Protein AF-A0A7W1BFS1-F1 (afdb_monomer)

Foldseek 3Di:
DPPDDPVVVVVVLVVCVVVVQWDWDDDPPDIDIDGDPPVVPVLVVCLVVDDPVCVVVNVCSNCVPPPPDPDDDDDDDDDPPPDDPPDPD

Mean predicted aligned error: 12.98 Å

Solvent-accessible surface area (backbone atoms only — not comparable to full-atom values): 5987 Å² total; per-residue (Å²): 130,90,84,64,56,69,71,57,53,52,51,52,54,52,50,35,37,76,70,65,48,32,42,79,48,77,57,90,92,44,74,48,76,44,80,45,93,48,73,66,59,58,52,51,50,46,64,72,69,49,65,78,91,43,57,67,59,52,52,51,66,68,46,72,83,49,86,90,69,88,78,85,84,88,86,84,82,81,77,86,79,72,82,46,99,85,54,93,115

Sequence (89 aa):
MLGLGGASLQRDLHRLVNLGILGRTTDGRLTRYHPLARPNFWAALRLLLSDLDDPARLVSDALLDVSGIKAAFLFGSVAAGADRPESDV

Structure (mmCIF, N/CA/C/O backbone):
data_AF-A0A7W1BFS1-F1
#
_entry.id   AF-A0A7W1BFS1-F1
#
loop_
_atom_site.group_PDB
_atom_site.id
_atom_site.type_symbol
_atom_site.label_atom_id
_atom_site.label_alt_id
_atom_site.label_comp_id
_atom_site.label_asym_id
_atom_site.label_entity_id
_atom_site.label_seq_id
_atom_site.pdbx_PDB_ins_code
_atom_site.Cartn_x
_atom_site.Cartn_y
_atom_site.Cartn_z
_atom_site.occupancy
_atom_site.B_iso_or_equiv
_atom_site.auth_seq_id
_atom_site.auth_comp_id
_atom_site.auth_asym_id
_atom_site.auth_atom_id
_atom_site.pdbx_PDB_model_num
ATOM 1 N N . MET A 1 1 ? 7.490 16.569 10.987 1.00 43.88 1 MET A N 1
ATOM 2 C CA . MET A 1 1 ? 6.065 16.618 11.393 1.00 43.88 1 MET A CA 1
ATOM 3 C C . MET A 1 1 ? 5.274 17.000 10.145 1.00 43.88 1 MET A C 1
ATOM 5 O O . MET A 1 1 ? 5.600 18.018 9.560 1.00 43.88 1 MET A O 1
ATOM 9 N N . LEU A 1 2 ? 4.359 16.153 9.659 1.00 52.59 2 LEU A N 1
ATOM 10 C CA . LEU A 1 2 ? 3.875 16.117 8.259 1.00 52.59 2 LEU A CA 1
ATOM 11 C C . LEU A 1 2 ? 3.072 17.336 7.735 1.00 52.59 2 LEU A C 1
ATOM 13 O O . LEU A 1 2 ? 2.499 17.235 6.662 1.00 52.59 2 LEU A O 1
ATOM 17 N N . GLY A 1 3 ? 2.996 18.475 8.434 1.00 52.69 3 GLY A N 1
ATOM 18 C CA . GLY A 1 3 ? 2.338 19.708 7.944 1.00 52.69 3 GLY A CA 1
ATOM 19 C C . GLY A 1 3 ? 0.820 19.629 7.685 1.00 52.69 3 GLY A C 1
ATOM 20 O O . GLY A 1 3 ? 0.172 20.653 7.502 1.00 52.69 3 GLY A O 1
ATOM 21 N N . LEU A 1 4 ? 0.231 18.434 7.706 1.00 63.69 4 LEU A N 1
ATOM 22 C CA . LEU A 1 4 ? -1.196 18.195 7.530 1.00 63.69 4 LEU A CA 1
ATOM 23 C C . LEU A 1 4 ? -1.928 18.467 8.847 1.00 63.69 4 LEU A C 1
ATOM 25 O O . LEU A 1 4 ? -1.614 17.873 9.880 1.00 63.69 4 LEU A O 1
ATOM 29 N N . GLY A 1 5 ? -2.931 19.346 8.818 1.00 77.69 5 GLY A N 1
ATOM 30 C CA . GLY A 1 5 ? -3.802 19.570 9.972 1.00 7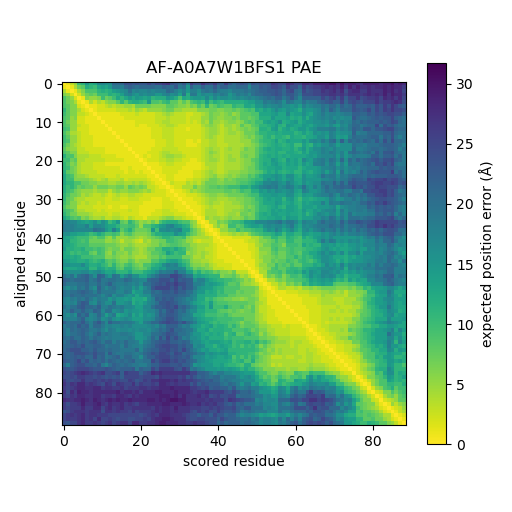7.69 5 GLY A CA 1
ATOM 31 C C . GLY A 1 5 ? -4.462 18.259 10.413 1.00 77.69 5 GLY A C 1
ATOM 32 O O . GLY A 1 5 ? -4.968 17.510 9.574 1.00 77.69 5 GLY A O 1
ATOM 33 N N . GLY A 1 6 ? -4.478 17.979 11.722 1.00 77.94 6 GLY A N 1
ATOM 34 C CA . GLY A 1 6 ? -4.908 16.682 12.272 1.00 77.94 6 GLY A CA 1
ATOM 35 C C . GLY A 1 6 ? -6.294 16.215 11.804 1.00 77.94 6 GLY A C 1
ATOM 36 O O . GLY A 1 6 ? -6.498 15.027 11.571 1.00 77.94 6 GLY A O 1
ATOM 37 N N . ALA A 1 7 ? -7.219 17.148 11.555 1.00 80.38 7 ALA A N 1
ATOM 38 C CA . ALA A 1 7 ? -8.541 16.839 11.012 1.00 80.38 7 ALA A CA 1
ATOM 39 C C . ALA A 1 7 ? -8.506 16.329 9.557 1.00 80.38 7 ALA A C 1
ATOM 41 O O . ALA A 1 7 ? -9.334 15.499 9.187 1.00 80.38 7 ALA A O 1
ATOM 42 N N . SER A 1 8 ? -7.569 16.804 8.727 1.00 79.25 8 SER A N 1
ATOM 43 C CA . SER A 1 8 ? -7.411 16.310 7.352 1.00 79.25 8 SER A CA 1
ATOM 44 C C . SER A 1 8 ? -6.857 14.896 7.349 1.00 79.25 8 SER A C 1
ATOM 46 O O . SER A 1 8 ? -7.471 14.007 6.769 1.00 79.25 8 SER A O 1
ATOM 48 N N . LEU A 1 9 ? -5.783 14.669 8.111 1.00 84.56 9 LEU A N 1
ATOM 49 C CA . LEU A 1 9 ? -5.183 13.346 8.256 1.00 84.56 9 LEU A CA 1
ATOM 50 C C . LEU A 1 9 ? -6.209 12.313 8.741 1.00 84.56 9 LEU A C 1
ATOM 52 O O . LEU A 1 9 ? -6.273 11.201 8.226 1.00 84.56 9 LEU A O 1
ATOM 56 N N . GLN A 1 10 ? -7.051 12.684 9.706 1.00 87.38 10 GLN A N 1
ATOM 57 C CA . GLN A 1 10 ? -8.075 11.787 10.231 1.00 87.38 10 GLN A CA 1
ATOM 58 C C . GLN A 1 10 ? -9.152 11.439 9.191 1.00 87.38 10 GLN A C 1
ATOM 60 O O . GLN A 1 10 ? -9.580 10.286 9.129 1.00 87.38 10 GLN A O 1
ATOM 65 N N . ARG A 1 11 ? -9.567 12.397 8.348 1.00 88.06 11 ARG A N 1
ATOM 66 C CA . ARG A 1 11 ? -10.491 12.132 7.231 1.00 88.06 11 ARG A CA 1
ATOM 67 C C . ARG A 1 11 ? -9.869 11.202 6.194 1.00 88.06 11 ARG A C 1
ATOM 69 O O . ARG A 1 11 ? -10.538 10.269 5.754 1.00 88.06 11 ARG A O 1
ATOM 76 N N . ASP A 1 12 ? -8.603 11.419 5.852 1.00 88.50 12 ASP A N 1
ATOM 77 C CA . ASP A 1 12 ? -7.899 10.612 4.855 1.00 88.50 12 ASP A CA 1
ATOM 78 C C . ASP A 1 12 ? -7.693 9.172 5.344 1.00 88.50 12 ASP A C 1
ATOM 80 O O . ASP A 1 12 ? -8.012 8.222 4.630 1.00 88.50 12 ASP A O 1
ATOM 84 N N . LEU A 1 13 ? -7.284 8.987 6.604 1.00 90.62 13 LEU A N 1
ATOM 85 C CA . LEU A 1 13 ? -7.184 7.663 7.228 1.00 90.62 13 LEU A CA 1
ATOM 86 C C . LEU A 1 13 ? -8.537 6.943 7.262 1.00 90.62 13 LEU A C 1
ATOM 88 O O . LEU A 1 13 ? -8.612 5.756 6.949 1.00 90.62 13 LEU A O 1
ATOM 92 N N . HIS A 1 14 ? -9.619 7.657 7.586 1.00 91.19 14 HIS A N 1
ATOM 93 C CA . HIS A 1 14 ? -10.965 7.085 7.567 1.00 91.19 14 HIS A CA 1
ATOM 94 C C . HIS A 1 14 ? -11.382 6.654 6.153 1.00 91.19 14 HIS A C 1
ATOM 96 O O . HIS A 1 14 ? -11.942 5.575 5.965 1.00 91.19 14 HIS A O 1
ATOM 102 N N . ARG A 1 15 ? -11.047 7.456 5.137 1.00 89.00 15 ARG A N 1
ATOM 103 C CA . ARG A 1 15 ? -11.302 7.126 3.731 1.00 89.00 15 ARG A CA 1
ATOM 104 C C . ARG A 1 15 ? -10.551 5.867 3.300 1.00 89.00 15 ARG A C 1
ATOM 106 O O . ARG A 1 15 ? -11.143 4.999 2.668 1.00 89.00 15 ARG A O 1
ATOM 113 N N . LEU A 1 16 ? -9.280 5.742 3.672 1.00 87.69 16 LEU A N 1
ATOM 114 C CA . LEU A 1 16 ? -8.460 4.571 3.351 1.00 87.69 16 LEU A CA 1
ATOM 115 C C . LEU A 1 16 ? -8.969 3.291 4.031 1.00 87.69 16 LEU A C 1
ATOM 117 O O . LEU A 1 16 ? -8.910 2.217 3.431 1.00 87.69 16 LEU A O 1
ATOM 121 N N . VAL A 1 17 ? -9.517 3.393 5.244 1.00 92.19 17 VAL A N 1
ATOM 122 C CA . VAL A 1 17 ? -10.201 2.266 5.898 1.00 92.19 17 VAL A CA 1
ATOM 123 C C . VAL A 1 17 ? -11.467 1.878 5.132 1.00 92.19 17 VAL A C 1
ATOM 125 O O . VAL A 1 17 ? -11.652 0.705 4.818 1.00 92.19 17 VAL A O 1
ATOM 128 N N . ASN A 1 18 ? -12.297 2.851 4.746 1.00 90.88 18 ASN A N 1
ATOM 129 C CA . ASN A 1 18 ? -13.534 2.591 3.997 1.00 90.88 18 ASN A CA 1
ATOM 130 C C . ASN A 1 18 ? -13.284 1.969 2.614 1.00 90.88 18 ASN A C 1
ATOM 132 O O . ASN A 1 18 ? -14.102 1.195 2.127 1.00 90.88 18 ASN A O 1
ATOM 136 N N . LEU A 1 19 ? -12.149 2.279 1.987 1.00 86.25 19 LEU A N 1
ATOM 137 C CA . LEU A 1 19 ? -11.723 1.677 0.719 1.00 86.25 19 LEU A CA 1
ATOM 138 C C . LEU A 1 19 ? -11.135 0.259 0.881 1.00 86.25 19 LEU A C 1
ATOM 140 O O . LEU A 1 19 ? -10.775 -0.384 -0.113 1.00 86.25 19 LEU A O 1
ATOM 144 N N . GLY A 1 20 ? -11.011 -0.236 2.117 1.00 87.94 20 GLY A N 1
ATOM 145 C CA . GLY A 1 20 ? -10.400 -1.530 2.424 1.00 87.94 20 GLY A CA 1
ATOM 146 C C . GLY A 1 20 ? -8.893 -1.563 2.156 1.00 87.94 20 GLY A C 1
ATOM 147 O O . GLY A 1 20 ? -8.344 -2.623 1.863 1.00 87.94 20 GLY A O 1
ATOM 148 N N . ILE A 1 21 ? -8.235 -0.402 2.197 1.00 86.50 21 ILE A N 1
ATOM 149 C CA . ILE A 1 21 ? -6.786 -0.254 2.003 1.00 86.50 21 ILE A CA 1
ATOM 150 C C . ILE A 1 21 ? -6.063 -0.396 3.350 1.00 86.50 21 ILE A C 1
ATOM 152 O O . ILE A 1 21 ? -5.053 -1.094 3.455 1.00 86.50 21 ILE A O 1
ATOM 156 N N . LEU A 1 22 ? -6.603 0.241 4.392 1.00 91.62 22 LEU A N 1
ATOM 157 C CA . LEU A 1 22 ? -6.100 0.156 5.761 1.00 91.62 22 LEU A CA 1
ATOM 158 C C . LEU A 1 22 ? -7.057 -0.630 6.656 1.00 91.62 22 LEU A C 1
ATOM 160 O O . LEU A 1 22 ? -8.275 -0.523 6.546 1.00 91.62 22 LEU A O 1
ATOM 164 N N . GL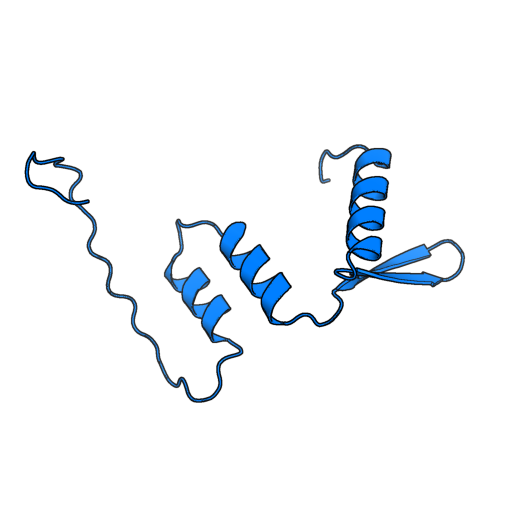Y A 1 23 ? -6.482 -1.358 7.600 1.00 92.25 23 GLY A N 1
ATOM 165 C CA . GLY A 1 23 ? -7.157 -1.888 8.766 1.00 92.25 23 GLY A CA 1
ATOM 166 C C . GLY A 1 23 ? -6.974 -0.931 9.935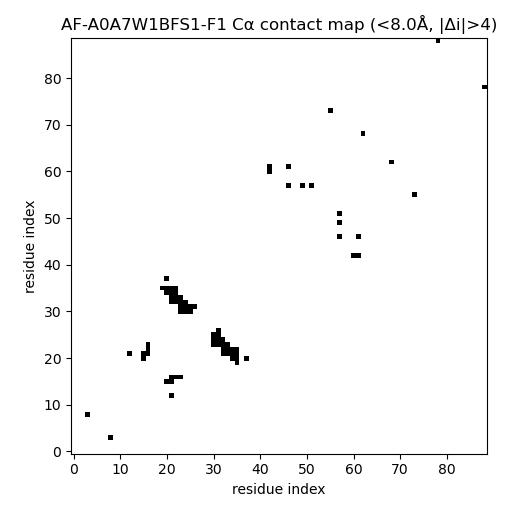 1.00 92.25 23 GLY A C 1
ATOM 167 O O . GLY A 1 23 ? -5.989 -0.190 10.018 1.00 92.25 23 GLY A O 1
ATOM 168 N N . ARG A 1 24 ? -7.937 -0.942 10.852 1.00 94.94 24 ARG A N 1
ATOM 169 C CA . ARG A 1 24 ? -7.942 -0.095 12.044 1.00 94.94 24 ARG A CA 1
ATOM 170 C C . ARG A 1 24 ? -8.148 -0.960 13.277 1.00 94.94 24 ARG A C 1
ATOM 172 O O . ARG A 1 24 ? -9.106 -1.723 13.336 1.00 94.94 24 ARG A O 1
ATOM 179 N N . THR A 1 25 ? -7.286 -0.796 14.271 1.00 95.38 25 THR A N 1
ATOM 180 C CA . THR A 1 25 ? -7.458 -1.376 15.606 1.00 95.38 25 THR A CA 1
ATOM 181 C C . THR A 1 25 ? -7.493 -0.268 16.648 1.00 95.38 25 THR A C 1
ATOM 183 O O . THR A 1 25 ? -6.727 0.694 16.581 1.00 95.38 25 THR A O 1
ATOM 186 N N . THR A 1 26 ? -8.407 -0.386 17.607 1.00 95.12 26 THR A N 1
ATOM 187 C CA . THR A 1 26 ? -8.540 0.560 18.719 1.00 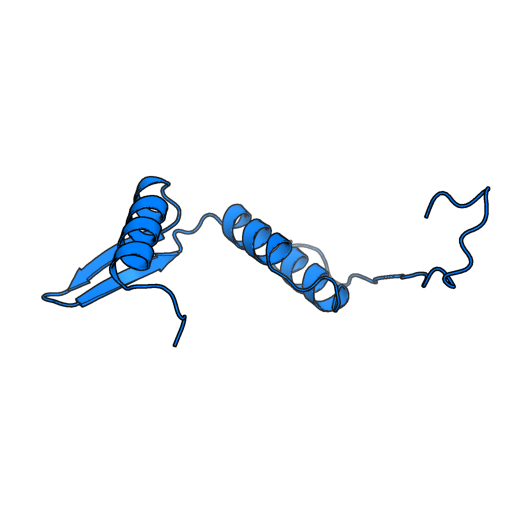95.12 26 THR A CA 1
ATOM 188 C C . THR A 1 26 ? -8.197 -0.165 20.011 1.00 95.12 26 THR A C 1
ATOM 190 O O . THR A 1 26 ? -8.800 -1.185 20.325 1.00 95.12 26 THR A O 1
ATOM 193 N N . ASP A 1 27 ? -7.229 0.374 20.740 1.00 93.75 27 ASP A N 1
ATOM 194 C CA . ASP A 1 27 ? -6.714 -0.136 22.006 1.00 93.75 27 ASP A CA 1
ATOM 195 C C . ASP A 1 27 ? -6.814 0.990 23.046 1.00 93.75 27 ASP A C 1
ATOM 197 O O . ASP A 1 27 ? -5.986 1.906 23.106 1.00 93.75 27 ASP A O 1
ATOM 201 N N . GLY A 1 28 ? -7.932 1.013 23.775 1.00 93.62 28 GLY A N 1
ATOM 202 C CA . GLY A 1 28 ? -8.292 2.113 24.668 1.00 93.62 28 GLY A CA 1
ATOM 203 C C . GLY A 1 28 ? -8.389 3.454 23.930 1.00 93.62 28 GLY A C 1
ATOM 204 O O . GLY A 1 28 ? -9.285 3.669 23.115 1.00 93.62 28 GLY A O 1
ATOM 205 N N . ARG A 1 29 ? -7.463 4.376 24.229 1.00 91.31 29 ARG A N 1
ATOM 206 C CA . ARG A 1 29 ? -7.369 5.706 23.590 1.00 91.31 29 ARG A CA 1
ATOM 207 C C . ARG A 1 29 ? -6.450 5.737 22.365 1.00 91.31 29 ARG A C 1
ATOM 209 O O . ARG A 1 29 ? -6.344 6.774 21.715 1.00 91.31 29 ARG A O 1
ATOM 216 N N . LEU A 1 30 ? -5.788 4.628 22.044 1.00 90.94 30 LEU A N 1
ATOM 217 C CA . LEU A 1 30 ? -4.852 4.535 20.934 1.00 90.94 30 LEU A CA 1
ATOM 218 C C . LEU A 1 30 ? -5.524 3.864 19.736 1.00 90.94 30 LEU A C 1
ATOM 220 O O . LEU A 1 30 ? -5.971 2.725 19.811 1.00 90.94 30 LEU A O 1
ATOM 224 N N . THR A 1 31 ? -5.575 4.562 18.605 1.00 92.81 31 THR A N 1
ATOM 225 C CA . THR A 1 31 ? -5.961 3.955 17.326 1.00 92.81 31 THR A CA 1
ATOM 226 C C . THR A 1 31 ? -4.702 3.652 16.524 1.00 92.81 31 THR A C 1
ATOM 228 O O . THR A 1 31 ? -3.909 4.554 16.261 1.00 92.81 31 THR A O 1
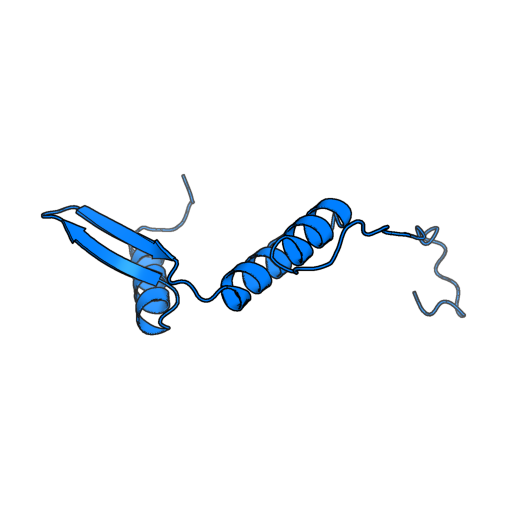ATOM 231 N N . ARG A 1 32 ? -4.530 2.393 16.118 1.00 93.50 32 ARG A N 1
ATOM 232 C CA . ARG A 1 32 ? -3.466 1.950 15.215 1.00 93.50 32 ARG A CA 1
ATOM 233 C C . ARG A 1 32 ? -4.060 1.649 13.841 1.00 93.50 32 ARG A C 1
ATOM 235 O O . ARG A 1 32 ? -5.125 1.042 13.732 1.00 93.50 32 ARG A O 1
ATOM 242 N N . TYR A 1 33 ? -3.355 2.067 12.797 1.00 91.62 33 TYR A N 1
ATOM 243 C CA . TYR A 1 33 ? -3.681 1.745 11.410 1.00 91.62 33 TYR A CA 1
ATOM 244 C C . TYR A 1 33 ? -2.609 0.811 10.865 1.00 91.62 33 TYR A C 1
ATOM 246 O O . TYR A 1 33 ? -1.427 1.007 11.141 1.00 91.62 33 TYR A O 1
ATOM 254 N N . HIS A 1 34 ? -3.017 -0.199 10.109 1.00 88.56 34 HIS A N 1
ATOM 255 C CA . HIS A 1 34 ? -2.104 -1.140 9.467 1.00 88.56 34 HIS A CA 1
ATOM 256 C C . HIS A 1 34 ? -2.525 -1.362 8.012 1.00 88.56 34 HIS A C 1
ATOM 258 O O . HIS A 1 34 ? -3.721 -1.338 7.721 1.00 88.56 34 HIS A O 1
ATOM 264 N N . PRO A 1 35 ? -1.585 -1.560 7.077 1.00 87.31 35 PRO A N 1
ATOM 265 C CA . PRO A 1 35 ? -1.930 -1.914 5.707 1.00 87.31 35 PRO A CA 1
ATOM 266 C C . PRO A 1 35 ? -2.641 -3.268 5.688 1.00 87.31 35 PRO A C 1
ATOM 268 O O . PRO A 1 35 ? -2.156 -4.237 6.272 1.00 87.31 35 PRO A O 1
ATOM 271 N N . LEU A 1 36 ? -3.788 -3.345 5.013 1.00 86.25 36 LEU A N 1
ATOM 272 C CA . LEU A 1 36 ? -4.362 -4.640 4.658 1.00 86.25 36 LEU A CA 1
ATOM 273 C C . LEU A 1 36 ? -3.582 -5.191 3.468 1.00 86.25 36 LEU A C 1
ATOM 275 O O . LEU A 1 36 ? -3.202 -4.436 2.565 1.00 86.25 36 LEU A O 1
ATOM 279 N N . ALA A 1 37 ? -3.331 -6.500 3.482 1.00 67.25 37 ALA A N 1
ATOM 280 C CA . ALA A 1 37 ? -2.580 -7.200 2.449 1.00 67.25 37 ALA A CA 1
ATOM 281 C C . ALA A 1 37 ? -3.364 -7.216 1.126 1.00 67.25 37 ALA A C 1
ATOM 283 O O . ALA A 1 37 ? -4.033 -8.181 0.770 1.00 67.25 37 ALA A O 1
ATOM 284 N N . ARG A 1 38 ? -3.278 -6.109 0.390 1.00 68.69 38 ARG A N 1
ATOM 285 C CA . ARG A 1 38 ? -3.500 -6.044 -1.052 1.00 68.69 38 ARG A CA 1
ATOM 286 C C . ARG A 1 38 ? -2.123 -5.878 -1.687 1.00 68.69 38 ARG A C 1
ATOM 288 O O . ARG A 1 38 ? -1.707 -4.731 -1.864 1.00 68.69 38 ARG A O 1
ATOM 295 N N . PRO A 1 39 ? -1.402 -6.982 -1.966 1.00 60.91 39 PRO A N 1
ATOM 296 C CA . PRO A 1 39 ? 0.007 -6.926 -2.365 1.00 60.91 39 PRO A CA 1
ATOM 297 C C . PRO A 1 39 ? 0.225 -5.962 -3.541 1.00 60.91 39 PRO A C 1
ATOM 299 O O . PRO A 1 39 ? 1.105 -5.108 -3.498 1.00 60.91 39 PRO A O 1
ATOM 302 N N . ASN A 1 40 ? -0.697 -5.964 -4.506 1.00 68.56 40 ASN A N 1
ATOM 303 C CA . ASN A 1 40 ? -0.558 -5.162 -5.720 1.00 68.56 40 ASN A CA 1
ATOM 304 C C . ASN A 1 40 ? -0.879 -3.667 -5.529 1.00 68.56 40 ASN A C 1
ATOM 306 O O . ASN A 1 40 ? -0.321 -2.835 -6.238 1.00 68.56 40 ASN A O 1
ATOM 310 N N . PHE A 1 41 ? -1.758 -3.291 -4.588 1.00 75.94 41 PHE A N 1
ATOM 311 C CA . PHE A 1 41 ? -2.146 -1.882 -4.406 1.00 75.94 41 PHE A CA 1
ATOM 312 C C . PHE A 1 41 ? -0.999 -1.061 -3.814 1.00 75.94 41 PHE A C 1
ATOM 314 O O . PHE A 1 41 ? -0.687 0.023 -4.299 1.00 75.94 41 PHE A O 1
ATOM 321 N N . TRP A 1 42 ? -0.356 -1.583 -2.769 1.00 75.81 42 TRP A N 1
ATOM 322 C CA . TRP A 1 42 ? 0.738 -0.880 -2.103 1.00 75.81 42 TRP A CA 1
ATOM 323 C C . TRP A 1 42 ? 2.001 -0.840 -2.956 1.00 75.81 42 TRP A C 1
ATOM 325 O O . TRP A 1 42 ? 2.700 0.168 -2.930 1.00 75.81 42 TRP A O 1
ATOM 335 N N . ALA A 1 43 ? 2.262 -1.889 -3.740 1.00 72.75 43 ALA A N 1
ATOM 336 C CA . ALA A 1 43 ? 3.320 -1.880 -4.743 1.00 72.75 43 ALA A CA 1
ATOM 337 C C . ALA A 1 43 ? 3.076 -0.788 -5.798 1.00 72.75 43 ALA A C 1
ATOM 339 O O . ALA A 1 43 ? 3.946 0.047 -6.025 1.00 72.75 43 ALA A O 1
ATOM 340 N N . ALA A 1 44 ? 1.865 -0.717 -6.362 1.00 71.38 44 ALA A N 1
ATOM 341 C CA . ALA A 1 44 ? 1.504 0.309 -7.340 1.00 71.38 44 ALA A CA 1
ATOM 342 C C . ALA A 1 44 ? 1.573 1.732 -6.762 1.00 71.38 44 ALA A C 1
ATOM 344 O O . ALA A 1 44 ? 2.091 2.636 -7.407 1.00 71.38 44 ALA A O 1
ATOM 345 N N . LEU A 1 45 ? 1.092 1.940 -5.532 1.00 73.25 45 LEU A N 1
ATOM 346 C CA . LEU A 1 45 ? 1.171 3.244 -4.875 1.00 73.25 45 LEU A CA 1
ATOM 347 C C . LEU A 1 45 ? 2.622 3.656 -4.604 1.00 73.25 45 LEU A C 1
ATOM 349 O O . LEU A 1 45 ? 2.955 4.823 -4.777 1.00 73.25 45 LEU A O 1
ATOM 353 N N . ARG A 1 46 ? 3.488 2.717 -4.198 1.00 72.69 46 ARG A N 1
ATOM 354 C CA . ARG A 1 46 ? 4.924 2.982 -4.039 1.00 72.69 46 ARG A CA 1
ATOM 355 C C . ARG A 1 46 ? 5.542 3.381 -5.367 1.00 72.69 46 ARG A C 1
ATOM 357 O O . ARG A 1 46 ? 6.134 4.441 -5.416 1.00 72.69 46 ARG A O 1
ATOM 364 N N . LEU A 1 47 ? 5.309 2.620 -6.435 1.00 69.56 47 LEU A N 1
ATOM 365 C CA . LEU A 1 47 ? 5.764 2.960 -7.789 1.00 69.56 47 LEU A CA 1
ATOM 366 C C . LEU A 1 47 ? 5.341 4.374 -8.220 1.00 69.56 47 LEU A C 1
ATOM 368 O O . LEU A 1 47 ? 6.123 5.079 -8.843 1.00 69.56 47 LEU A O 1
ATOM 372 N N . LEU A 1 48 ? 4.121 4.790 -7.871 1.00 67.69 48 LEU A N 1
ATOM 373 C CA . LEU A 1 48 ? 3.559 6.092 -8.248 1.00 67.69 48 LEU A CA 1
ATOM 374 C C . LEU A 1 48 ? 4.119 7.260 -7.417 1.00 67.69 48 LEU A C 1
ATOM 376 O O . LEU A 1 48 ? 4.122 8.395 -7.880 1.00 67.69 48 LEU A O 1
ATOM 380 N N . LEU A 1 49 ? 4.554 6.987 -6.185 1.00 67.38 49 LEU A N 1
ATOM 381 C CA . LEU A 1 49 ? 5.145 7.968 -5.267 1.00 67.38 49 LEU A CA 1
ATOM 382 C C . LEU A 1 49 ? 6.676 7.958 -5.277 1.00 67.38 49 LEU A C 1
ATOM 384 O O . LEU A 1 49 ? 7.290 8.857 -4.705 1.00 67.38 49 LEU A O 1
ATOM 388 N N . SER A 1 50 ? 7.280 6.918 -5.842 1.00 66.94 50 SER A N 1
ATOM 389 C CA . SER A 1 50 ? 8.720 6.776 -5.938 1.00 66.94 50 SER A CA 1
ATOM 390 C C . SER A 1 50 ? 9.292 7.847 -6.847 1.00 66.94 50 SER A C 1
ATOM 392 O O . SER A 1 50 ? 8.726 8.192 -7.883 1.00 66.94 50 SER A O 1
ATOM 394 N N . ASP A 1 51 ? 10.449 8.340 -6.436 1.00 61.72 51 ASP A N 1
ATOM 395 C CA . ASP A 1 51 ? 11.240 9.252 -7.233 1.00 61.72 51 ASP A CA 1
ATOM 396 C C . ASP A 1 51 ? 11.714 8.533 -8.503 1.00 61.72 51 ASP A C 1
ATOM 398 O O . ASP A 1 51 ? 12.330 7.464 -8.427 1.00 61.72 51 ASP A O 1
ATOM 402 N N . LEU A 1 52 ? 11.392 9.094 -9.670 1.00 62.38 52 LEU A N 1
ATOM 403 C CA . LEU A 1 52 ? 11.835 8.555 -10.959 1.00 62.38 52 LEU A CA 1
ATOM 404 C C . LEU A 1 52 ? 13.348 8.737 -11.158 1.00 62.38 52 LEU A C 1
ATOM 406 O O . LEU A 1 52 ? 13.908 8.124 -12.066 1.00 62.38 52 LEU A O 1
ATOM 410 N N . ASP A 1 53 ? 14.003 9.517 -10.292 1.00 63.00 53 ASP A N 1
ATOM 411 C CA . ASP A 1 53 ? 15.447 9.754 -10.306 1.00 63.00 53 ASP A CA 1
ATOM 412 C C . ASP A 1 53 ? 16.279 8.504 -9.946 1.00 63.00 53 ASP A C 1
ATOM 414 O O . ASP A 1 53 ? 17.470 8.450 -10.257 1.00 63.00 53 ASP A O 1
ATOM 418 N N . ASP A 1 54 ? 15.673 7.466 -9.349 1.00 72.12 54 ASP A N 1
ATOM 419 C CA . ASP A 1 54 ? 16.324 6.167 -9.103 1.00 72.12 54 ASP A CA 1
ATOM 420 C C . ASP A 1 54 ? 15.502 4.991 -9.672 1.00 72.12 54 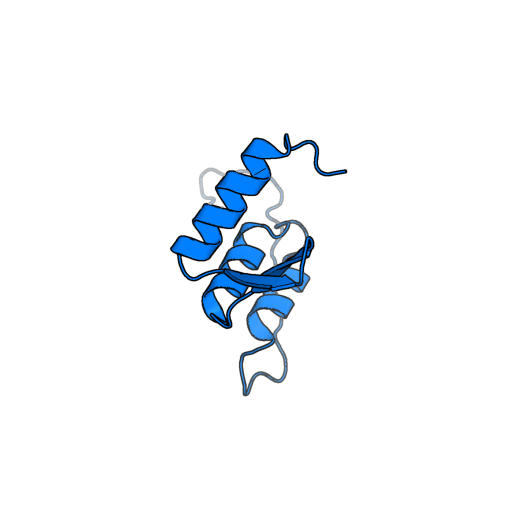ASP A C 1
ATOM 422 O O . ASP A 1 54 ? 14.833 4.239 -8.944 1.00 72.12 54 ASP A O 1
ATOM 426 N N . PRO A 1 55 ? 15.553 4.787 -11.000 1.00 71.62 55 PRO A N 1
ATOM 427 C CA . PRO A 1 55 ? 14.779 3.748 -11.668 1.00 71.62 55 PRO A CA 1
ATOM 428 C C . PRO A 1 55 ? 15.264 2.333 -11.315 1.00 71.62 55 PRO A C 1
ATOM 430 O O . PRO A 1 55 ? 14.493 1.376 -11.408 1.00 71.62 55 PRO A O 1
ATOM 433 N N . ALA A 1 56 ? 16.515 2.173 -10.868 1.00 75.00 56 ALA A N 1
ATOM 434 C CA . ALA A 1 56 ? 17.039 0.879 -10.438 1.00 75.00 56 ALA A CA 1
ATOM 435 C C 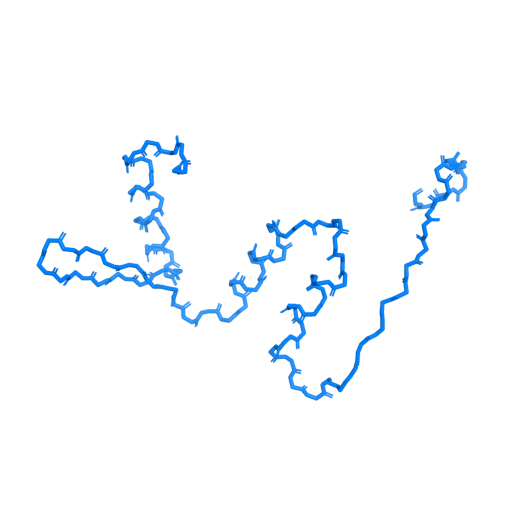. ALA A 1 56 ? 16.354 0.413 -9.147 1.00 75.00 56 ALA A C 1
ATOM 437 O O . ALA A 1 56 ? 15.917 -0.738 -9.048 1.00 75.00 56 ALA A O 1
ATOM 438 N N . ARG A 1 57 ? 16.197 1.322 -8.180 1.00 75.25 57 ARG A N 1
ATOM 439 C CA . ARG A 1 57 ? 15.475 1.044 -6.937 1.00 75.25 57 ARG A CA 1
ATOM 440 C C . ARG A 1 57 ? 13.994 0.775 -7.181 1.00 75.25 57 ARG A C 1
ATOM 442 O O . ARG A 1 57 ? 13.454 -0.176 -6.621 1.00 75.25 57 ARG A O 1
ATOM 449 N N . LEU A 1 58 ? 13.370 1.547 -8.069 1.00 74.00 58 LEU A N 1
ATOM 450 C CA . LEU A 1 58 ? 11.979 1.355 -8.474 1.00 74.00 58 LEU A CA 1
ATOM 451 C C . LEU A 1 58 ? 11.725 -0.058 -9.030 1.00 74.00 58 LEU A C 1
ATOM 453 O O . LEU A 1 58 ? 10.794 -0.745 -8.608 1.00 74.00 58 LEU A O 1
ATOM 457 N N . VAL A 1 59 ? 12.573 -0.506 -9.959 1.00 76.88 59 VAL A N 1
ATOM 458 C CA . VAL A 1 59 ? 12.461 -1.838 -10.567 1.00 76.88 59 VAL A CA 1
ATOM 459 C C . VAL A 1 59 ? 12.755 -2.939 -9.548 1.00 76.88 59 VAL A C 1
ATOM 461 O O . VAL A 1 59 ? 12.048 -3.943 -9.523 1.00 76.88 59 VAL A O 1
ATOM 464 N N . SER A 1 60 ? 13.739 -2.749 -8.666 1.00 78.62 60 SER A N 1
ATOM 465 C CA . SER A 1 60 ? 14.015 -3.698 -7.581 1.00 78.62 60 SER A CA 1
ATOM 466 C C . SER A 1 60 ? 12.800 -3.887 -6.664 1.00 78.62 60 SER A C 1
ATOM 468 O O . SER A 1 60 ? 12.416 -5.021 -6.379 1.00 78.62 60 SER A O 1
ATOM 470 N N . ASP A 1 61 ? 12.161 -2.793 -6.246 1.00 76.62 61 ASP A N 1
ATOM 471 C CA . ASP A 1 61 ? 10.977 -2.829 -5.380 1.00 76.62 61 ASP A CA 1
ATOM 472 C C . ASP A 1 61 ? 9.767 -3.479 -6.071 1.00 76.62 61 ASP A C 1
ATOM 474 O O . ASP A 1 61 ? 8.986 -4.178 -5.425 1.00 76.62 61 ASP A O 1
ATOM 478 N N . ALA A 1 62 ? 9.618 -3.299 -7.386 1.00 74.38 62 ALA A N 1
ATOM 479 C CA . ALA A 1 62 ? 8.535 -3.904 -8.162 1.00 74.38 62 ALA A CA 1
ATOM 480 C C . ALA A 1 62 ? 8.694 -5.422 -8.363 1.00 74.38 62 ALA A C 1
ATOM 482 O O . ALA A 1 62 ? 7.697 -6.134 -8.484 1.00 74.38 62 ALA A O 1
ATOM 483 N N . LEU A 1 63 ? 9.932 -5.922 -8.421 1.00 79.88 63 LEU A N 1
ATOM 484 C CA . LEU A 1 63 ? 10.226 -7.334 -8.690 1.00 79.88 63 LEU A CA 1
ATOM 485 C C . LEU A 1 63 ? 10.369 -8.188 -7.422 1.00 79.88 63 LEU A C 1
ATOM 487 O O . LEU A 1 63 ? 10.448 -9.410 -7.525 1.00 79.88 63 LEU A O 1
ATOM 491 N N . LEU A 1 64 ? 10.376 -7.564 -6.243 1.00 80.62 64 LEU A N 1
ATOM 492 C CA . LEU A 1 64 ? 10.644 -8.205 -4.950 1.00 80.62 64 LEU A CA 1
ATOM 493 C C . LEU A 1 64 ? 9.718 -9.398 -4.646 1.00 80.62 64 LEU A C 1
ATOM 495 O O . LEU A 1 64 ? 10.170 -10.396 -4.089 1.00 80.62 64 LEU A O 1
ATOM 499 N N . ASP A 1 65 ? 8.456 -9.326 -5.077 1.00 76.62 65 ASP A N 1
ATOM 500 C CA . ASP A 1 65 ? 7.443 -10.367 -4.850 1.00 76.62 65 ASP A CA 1
ATOM 501 C C . ASP A 1 65 ? 7.238 -11.302 -6.065 1.00 76.62 65 ASP A C 1
ATOM 503 O O . ASP A 1 65 ? 6.350 -12.160 -6.059 1.00 76.62 65 ASP A O 1
ATOM 507 N N . VAL A 1 66 ? 8.044 -11.167 -7.128 1.00 79.50 66 VAL A N 1
ATOM 508 C CA . VAL A 1 66 ? 7.913 -11.974 -8.352 1.00 79.50 66 VAL A CA 1
ATOM 509 C C . VAL A 1 66 ? 8.810 -13.209 -8.276 1.00 79.50 66 VAL A C 1
ATOM 511 O O . VAL A 1 66 ? 10.024 -13.160 -8.481 1.00 79.50 66 VAL A O 1
ATOM 514 N N . SER A 1 67 ? 8.199 -14.365 -8.018 1.00 85.88 67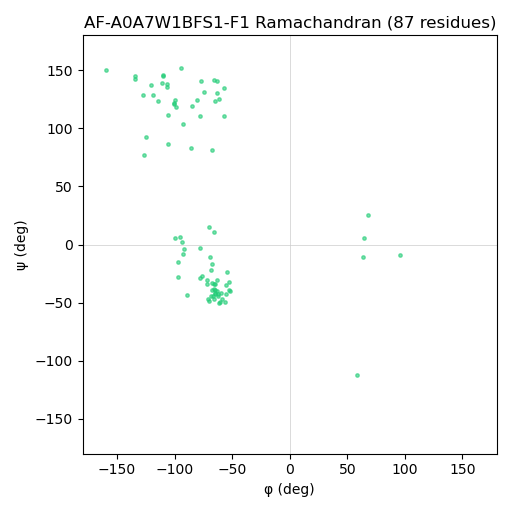 SER A N 1
ATOM 515 C CA . SER A 1 67 ? 8.915 -15.643 -7.971 1.00 85.88 67 SER A CA 1
ATOM 516 C C . SER A 1 67 ? 9.537 -16.009 -9.326 1.00 85.88 67 SER A C 1
ATOM 518 O O . SER A 1 67 ? 8.891 -15.870 -10.363 1.00 85.88 67 SER A O 1
ATOM 520 N N . GLY A 1 68 ? 10.751 -16.567 -9.316 1.00 86.75 68 GLY A N 1
ATOM 521 C CA . GLY A 1 68 ? 11.422 -17.082 -10.518 1.00 86.75 68 GLY A CA 1
ATOM 522 C C . GLY A 1 68 ? 12.397 -16.108 -11.187 1.00 86.75 68 GLY A C 1
ATOM 523 O O . GLY A 1 68 ? 13.178 -16.532 -12.040 1.00 86.75 68 GLY A O 1
ATOM 524 N N . ILE A 1 69 ? 12.426 -14.841 -10.770 1.00 81.88 69 ILE A N 1
ATOM 525 C CA . ILE A 1 69 ? 13.415 -13.865 -11.238 1.00 81.88 69 ILE A CA 1
ATOM 526 C C . ILE A 1 69 ? 14.684 -13.991 -10.393 1.00 81.88 69 ILE A C 1
ATOM 528 O O . ILE A 1 69 ? 14.657 -13.821 -9.179 1.00 81.88 69 ILE A O 1
ATOM 532 N N . LYS A 1 70 ? 15.810 -14.311 -11.038 1.00 80.12 70 LYS A N 1
ATOM 533 C CA . LYS A 1 70 ? 17.130 -14.411 -10.382 1.00 80.12 70 LYS A CA 1
ATOM 534 C C . LYS A 1 70 ? 17.972 -13.146 -10.539 1.00 80.12 70 LYS A C 1
ATOM 536 O O . LYS A 1 70 ? 18.837 -12.887 -9.713 1.00 80.12 70 LYS A O 1
ATOM 541 N N . ALA A 1 71 ? 17.742 -12.402 -11.618 1.00 80.44 71 ALA A N 1
ATOM 542 C CA . ALA A 1 71 ? 18.417 -11.154 -11.935 1.00 80.44 71 ALA A CA 1
ATOM 543 C C . ALA A 1 71 ? 17.567 -10.349 -12.926 1.00 80.44 71 ALA A C 1
ATOM 545 O O . ALA A 1 71 ? 16.860 -10.931 -13.752 1.00 80.44 71 ALA A O 1
ATOM 546 N N . ALA A 1 72 ? 17.679 -9.027 -12.860 1.00 78.62 72 ALA A N 1
ATOM 547 C CA . ALA A 1 72 ? 17.140 -8.092 -13.837 1.00 78.62 72 ALA A CA 1
ATOM 548 C C . ALA A 1 72 ? 18.220 -7.049 -14.148 1.00 78.62 72 ALA A C 1
ATOM 550 O O . ALA A 1 72 ? 18.965 -6.646 -13.256 1.00 78.62 72 ALA A O 1
ATOM 551 N N . PHE A 1 73 ? 18.314 -6.633 -15.408 1.00 77.75 73 PHE A N 1
ATOM 552 C CA . PHE A 1 73 ? 19.272 -5.626 -15.860 1.00 77.75 73 PHE A CA 1
ATOM 553 C C . PHE A 1 73 ? 18.500 -4.444 -16.429 1.00 77.75 73 PHE A C 1
ATOM 555 O O . PHE A 1 73 ? 17.627 -4.630 -17.277 1.00 77.75 73 PHE A O 1
ATOM 562 N N . LEU A 1 74 ? 18.824 -3.242 -15.958 1.00 71.12 74 LEU A N 1
ATOM 563 C CA . LEU A 1 74 ? 18.259 -2.009 -16.481 1.00 71.12 74 LEU A CA 1
ATOM 564 C C . LEU A 1 74 ? 19.259 -1.386 -17.456 1.00 71.12 74 LEU A C 1
ATOM 566 O O . LEU A 1 74 ? 20.373 -1.036 -17.068 1.00 71.12 74 LEU A O 1
ATOM 570 N N . PHE A 1 75 ? 18.857 -1.253 -18.716 1.00 72.56 75 PHE A N 1
ATOM 571 C CA . PHE A 1 75 ? 19.622 -0.543 -19.735 1.00 72.56 75 PHE A CA 1
ATOM 572 C C . PHE A 1 75 ? 18.933 0.794 -19.991 1.00 72.56 75 PHE A C 1
ATOM 574 O O . PHE A 1 75 ? 17.818 0.825 -20.503 1.00 72.56 75 PHE A O 1
ATOM 581 N N . GLY A 1 76 ? 19.577 1.888 -19.590 1.00 65.62 76 GLY A N 1
ATOM 582 C CA . GLY A 1 76 ? 19.105 3.243 -19.859 1.00 65.62 76 GLY A CA 1
ATOM 583 C C . GLY A 1 76 ? 19.965 3.912 -20.924 1.00 65.62 76 GLY A C 1
ATOM 584 O O . GLY A 1 76 ? 21.192 3.845 -20.861 1.00 65.62 76 GLY A O 1
ATOM 585 N N . SER A 1 77 ? 19.331 4.579 -21.884 1.00 62.03 77 SER A N 1
ATOM 586 C CA . SER A 1 77 ? 19.982 5.567 -22.743 1.00 62.03 77 SER A CA 1
ATOM 587 C C . SER A 1 77 ? 19.635 6.958 -22.225 1.00 62.03 77 SER A C 1
ATOM 589 O O . SER A 1 77 ? 18.460 7.310 -22.148 1.00 62.03 77 SER A O 1
ATOM 591 N N . VAL A 1 78 ? 20.640 7.759 -21.874 1.00 60.97 78 VAL A N 1
ATOM 592 C CA . VAL A 1 78 ? 20.428 9.182 -21.585 1.00 60.97 78 VAL A CA 1
ATOM 593 C C . VAL A 1 78 ? 20.294 9.896 -22.927 1.00 60.97 78 VAL A C 1
ATOM 595 O O . VAL A 1 78 ? 21.267 9.977 -23.679 1.00 60.97 78 VAL A O 1
ATOM 598 N N . ALA A 1 79 ? 19.095 10.385 -23.254 1.00 63.66 79 ALA A N 1
ATOM 599 C CA . ALA A 1 79 ? 18.918 11.267 -24.402 1.00 63.66 79 ALA A CA 1
ATOM 600 C C . ALA A 1 79 ? 19.750 12.534 -24.154 1.00 63.66 79 ALA A C 1
ATOM 602 O O . ALA A 1 79 ? 19.625 13.174 -23.112 1.00 63.66 79 ALA A O 1
ATOM 603 N N . ALA A 1 80 ? 20.634 12.887 -25.088 1.00 62.97 80 ALA A N 1
ATOM 604 C CA . ALA A 1 80 ? 21.642 13.936 -24.906 1.00 62.97 80 ALA A CA 1
ATOM 605 C C . ALA A 1 80 ? 21.072 15.374 -24.848 1.00 62.97 80 ALA A C 1
ATOM 607 O O . ALA A 1 80 ? 21.817 16.333 -25.032 1.00 62.97 80 ALA A O 1
ATOM 608 N N . GLY A 1 81 ? 19.758 15.539 -24.653 1.00 56.91 81 GLY A N 1
ATOM 609 C CA . GLY A 1 81 ? 19.073 16.835 -24.623 1.00 56.91 81 GLY A CA 1
ATOM 610 C C . GLY A 1 81 ? 19.098 17.598 -25.951 1.00 56.91 81 GLY A C 1
ATOM 611 O O . GLY A 1 81 ? 18.650 18.738 -26.011 1.00 56.91 81 GLY A O 1
ATOM 612 N N . ALA A 1 82 ? 19.624 16.994 -27.019 1.00 60.50 82 ALA A N 1
ATOM 613 C CA . ALA A 1 82 ? 19.526 17.523 -28.367 1.00 60.50 82 ALA A CA 1
ATOM 614 C C . ALA A 1 82 ? 18.199 17.044 -28.949 1.00 60.50 82 ALA A C 1
ATOM 616 O O . ALA A 1 82 ? 18.158 16.017 -29.622 1.00 60.50 82 ALA A O 1
ATOM 617 N N . ASP A 1 83 ? 17.133 17.765 -28.616 1.00 57.91 83 ASP A N 1
ATOM 618 C CA . ASP A 1 83 ? 15.813 17.588 -29.209 1.00 57.91 83 ASP A CA 1
ATOM 619 C C . ASP A 1 83 ? 15.955 17.764 -30.730 1.00 57.91 83 ASP A C 1
ATOM 621 O O . ASP A 1 83 ? 16.344 18.833 -31.218 1.00 57.91 83 ASP A O 1
ATOM 625 N N . ARG A 1 84 ? 15.797 16.670 -31.477 1.00 70.81 84 ARG A N 1
ATOM 626 C CA . ARG A 1 84 ? 15.898 16.666 -32.940 1.00 70.81 84 ARG A CA 1
ATOM 627 C C . ARG A 1 84 ? 14.505 16.442 -33.518 1.00 70.81 84 ARG A C 1
ATOM 629 O O . ARG A 1 84 ? 13.754 15.668 -32.936 1.00 70.81 84 ARG A O 1
ATOM 636 N N . PRO A 1 85 ? 14.162 17.049 -34.669 1.00 73.44 85 PRO A N 1
ATOM 637 C CA . PRO A 1 85 ? 12.836 16.910 -35.285 1.00 73.44 85 PRO A CA 1
ATOM 638 C C . PRO A 1 85 ? 12.390 15.460 -35.534 1.00 73.44 85 PRO A C 1
ATOM 640 O O . PRO A 1 85 ? 11.199 15.188 -35.648 1.00 73.44 85 PRO A O 1
ATOM 643 N N . GLU A 1 86 ? 13.347 14.543 -35.649 1.00 72.12 86 GLU A N 1
ATOM 644 C CA . GLU A 1 86 ? 13.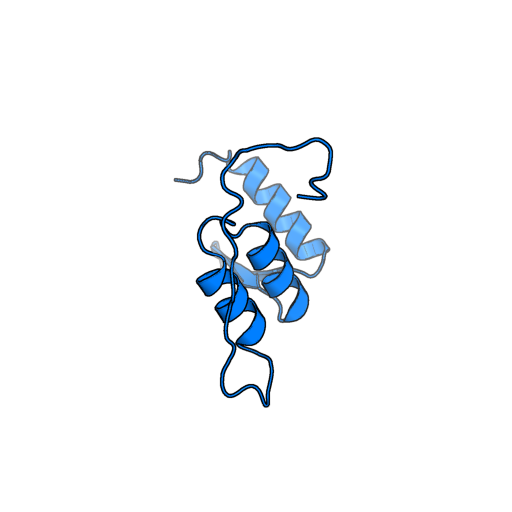157 13.105 -35.828 1.00 72.12 86 GLU A CA 1
ATOM 645 C C . GLU A 1 86 ? 13.162 12.277 -34.525 1.00 72.12 86 GLU A C 1
ATOM 647 O O . GLU A 1 86 ? 13.076 11.053 -34.601 1.00 72.12 86 GLU A O 1
ATOM 652 N N . SER A 1 87 ? 13.288 12.907 -33.351 1.00 67.56 87 SER A N 1
ATOM 653 C CA . SER A 1 87 ? 13.257 12.226 -32.048 1.00 67.56 87 SER A CA 1
ATOM 654 C C . SER A 1 87 ? 11.830 11.803 -31.690 1.00 67.56 87 SER A C 1
ATOM 656 O O . SER A 1 87 ? 10.901 12.605 -31.760 1.00 67.56 87 SER A O 1
ATOM 658 N N . ASP A 1 88 ? 11.653 10.546 -31.284 1.00 58.06 88 ASP A N 1
ATOM 659 C CA . ASP A 1 88 ? 10.451 10.039 -30.609 1.00 58.06 88 ASP A CA 1
ATOM 660 C C . ASP A 1 88 ? 10.592 10.038 -29.072 1.00 58.06 88 ASP A C 1
ATOM 662 O O . ASP A 1 88 ? 9.707 9.544 -28.367 1.00 58.06 88 ASP A O 1
ATOM 666 N N . VAL A 1 89 ? 11.697 10.609 -28.573 1.00 53.31 89 VAL A N 1
ATOM 667 C CA . VAL A 1 89 ? 12.035 10.823 -27.156 1.00 53.31 89 VAL A CA 1
ATOM 668 C C . VAL A 1 89 ? 12.061 12.307 -26.840 1.00 53.31 89 VAL A C 1
ATOM 670 O O . VAL A 1 89 ? 12.701 13.036 -27.636 1.00 53.31 89 VAL A O 1
#

pLDDT: mean 76.58, std 11.97, range [43.88, 95.38]

Nearest PDB structures (foldseek):
  3fm5-assembly3_C  TM=5.962E-01  e=9.776E-02  Rhodococcus jostii RHA1
  4aih-assembly1_A  TM=5.585E-01  e=8.531E-02  Yersinia pseudotuberculosis YPIII
  4jba-assembly1_B  TM=6.072E-01  e=3.332E-01  Escherichia coli K-12
  2jaa-assembly1_A  TM=3.074E-01  e=2.572E+00  Shigella flexneri
  2jug-assembly1_B  TM=2.268E-01  e=1.301E+00  Archangium disciforme

Secondary structure (DSSP, 8-state):
-----HHHHHHHHHHHHHTTSEEEEEETTEEEEEE---HHHHHHHHHHHS-TT-HHHHHHHHHTT-TT------------S---TT---

Radius of gyration: 19.71 Å; Cα contacts (8 Å, |Δi|>4): 38; chains: 1; bounding box: 35×37×60 Å